Protein AF-A0ABD2XHM1-F1 (afdb_monomer)

InterPro domains:
  IPR006600 HTH CenpB-type DNA-binding domain [PF03221] (50-113)
  IPR006600 HTH CenpB-type DNA-binding domain [PS51253] (37-115)
  IPR006600 HTH CenpB-type DNA-binding domain [SM00674] (43-115)
  IPR009057 Homedomain-like superfamily [SSF46689] (40-109)
  IPR050863 Centromere and Transposable Element-Derived Protein [PTHR19303] (5-126)

Organism: NCBI:txid54128

Solvent-accessible surface area (backbone atoms only — not comparable to full-atom values): 8788 Å² total; per-residue (Å²): 134,83,86,73,85,78,84,76,53,71,67,58,53,50,52,52,54,53,51,35,62,75,66,74,50,53,77,66,58,48,21,66,77,69,69,51,70,78,80,74,77,74,90,46,60,66,57,59,36,51,52,55,42,48,53,52,49,52,52,41,48,74,71,70,48,87,79,51,73,66,57,53,33,50,49,34,44,51,51,33,54,53,50,32,71,76,62,73,43,74,78,32,76,74,64,65,62,37,70,72,48,51,53,50,52,28,63,74,69,67,58,76,83,80,79,72,88,84,69,93,62,81,84,49,70,68,58,54,52,54,48,54,53,61,54,50,68,77,72,76,124

Foldseek 3Di:
DDPDDDDDDPVRVVVLVVVCVVVVHDPVVSCVVVVPDDPDPDPFCLVVLLVVLVVLVVVCVVVVHDADLVNSQVSSLVVLVVCCVVPVDPRSVPDHSDPVVSVVSCVVNVPDDPPPPPPPDDPDVVNVVVVVVVSVVVVPD

Mean predicted aligned error: 16.0 Å

pLDDT: mean 71.89, std 16.34, range [31.94, 94.44]

Secondary structure (DSSP, 8-state):
---------HHHHHHHHHHHHHTT--HHHHHHHTT---------THHHHHHHHHHHHHHHHHTT----HHHHHHHHHHHHHHHHHHH--GGGTT----HHHHHHHHHHTT------TT------HHHHHHHHHHHHHTT--

Structure (mmCIF, N/CA/C/O backbone):
data_AF-A0ABD2XHM1-F1
#
_entry.id   AF-A0ABD2XHM1-F1
#
loop_
_atom_site.group_PDB
_atom_site.id
_atom_site.type_symbol
_atom_site.label_atom_id
_atom_site.label_alt_id
_atom_site.label_comp_id
_atom_site.label_asym_id
_atom_site.label_entity_id
_atom_site.label_seq_id
_atom_site.pdbx_PDB_ins_code
_atom_site.Cartn_x
_atom_site.Cartn_y
_atom_site.Cartn_z
_atom_site.occupancy
_atom_site.B_iso_or_equiv
_atom_site.auth_seq_id
_atom_site.auth_comp_id
_atom_site.auth_asym_id
_atom_site.auth_atom_id
_atom_site.pdbx_PDB_model_num
ATOM 1 N N . MET A 1 1 ? 29.833 12.502 -14.345 1.00 31.94 1 MET A N 1
ATOM 2 C CA . MET A 1 1 ? 28.859 12.660 -15.452 1.00 31.94 1 MET A CA 1
ATOM 3 C C . MET A 1 1 ? 27.700 11.693 -15.230 1.00 31.94 1 MET A C 1
ATOM 5 O O . MET A 1 1 ? 27.944 10.509 -15.052 1.00 31.94 1 MET A O 1
ATOM 9 N N . SER A 1 2 ? 26.462 12.190 -15.140 1.00 33.16 2 SER A N 1
ATOM 10 C CA . SER A 1 2 ? 25.275 11.382 -14.808 1.00 33.16 2 SER A CA 1
ATOM 11 C C . SER A 1 2 ? 24.819 10.556 -16.016 1.00 33.16 2 SER A C 1
ATOM 13 O O . SER A 1 2 ? 24.445 11.127 -17.042 1.00 33.16 2 SER A O 1
ATOM 15 N N . GLN A 1 3 ? 24.851 9.222 -15.918 1.00 39.78 3 GLN A N 1
ATOM 16 C CA . GLN A 1 3 ? 24.296 8.349 -16.955 1.00 39.78 3 GLN A CA 1
ATOM 17 C C . GLN A 1 3 ? 22.762 8.449 -16.941 1.00 39.78 3 GLN A C 1
ATOM 19 O O . GLN A 1 3 ? 22.078 7.818 -16.135 1.00 39.78 3 GLN A O 1
ATOM 24 N N . LYS A 1 4 ? 22.201 9.275 -17.833 1.00 44.59 4 LYS A N 1
ATOM 25 C CA . LYS A 1 4 ? 20.752 9.331 -18.063 1.00 44.59 4 LYS A CA 1
ATOM 26 C C . LYS A 1 4 ? 20.307 8.047 -18.769 1.00 44.59 4 LYS A C 1
ATOM 28 O O . LYS A 1 4 ? 20.813 7.704 -19.833 1.00 44.59 4 LYS A O 1
ATOM 33 N N . SER A 1 5 ? 19.337 7.351 -18.180 1.00 51.22 5 SER A N 1
ATOM 34 C CA . SER A 1 5 ? 18.717 6.147 -18.749 1.00 51.22 5 SER A CA 1
ATOM 35 C C . SER A 1 5 ? 18.047 6.479 -20.091 1.00 51.22 5 SER A C 1
ATOM 37 O O . SER A 1 5 ? 16.995 7.116 -20.098 1.00 51.22 5 SER A O 1
ATOM 39 N N . LYS A 1 6 ? 18.622 6.044 -21.221 1.00 67.81 6 LYS A N 1
ATOM 40 C CA . LYS A 1 6 ? 17.966 6.133 -22.538 1.00 67.81 6 LYS A CA 1
ATOM 41 C C . LYS A 1 6 ? 16.819 5.119 -22.624 1.00 67.81 6 LYS A C 1
ATOM 43 O O . LYS A 1 6 ? 16.964 3.968 -22.215 1.00 67.81 6 LYS A O 1
ATOM 48 N N . ARG A 1 7 ? 15.662 5.550 -23.136 1.00 59.31 7 ARG A N 1
ATOM 49 C CA . ARG A 1 7 ? 14.513 4.677 -23.419 1.00 59.31 7 ARG A CA 1
ATOM 50 C C . ARG A 1 7 ? 14.694 4.089 -24.819 1.00 59.31 7 ARG A C 1
ATOM 52 O O . ARG A 1 7 ? 14.544 4.814 -25.791 1.00 59.31 7 ARG A O 1
ATOM 59 N N . LEU A 1 8 ? 15.020 2.800 -24.896 1.00 70.44 8 LEU A N 1
ATOM 60 C CA . LEU A 1 8 ? 15.130 2.060 -26.160 1.00 70.44 8 LEU A CA 1
ATOM 61 C C . LEU A 1 8 ? 13.750 1.896 -26.814 1.00 70.44 8 LEU A C 1
ATOM 63 O O . LEU A 1 8 ? 12.759 1.645 -26.107 1.00 70.44 8 LEU A O 1
ATOM 67 N N . SER A 1 9 ? 13.691 2.035 -28.140 1.00 77.94 9 SER A N 1
ATOM 68 C CA . SER A 1 9 ? 12.474 1.797 -28.917 1.00 77.94 9 SER A CA 1
ATOM 69 C C . SER A 1 9 ? 12.113 0.305 -28.921 1.00 77.94 9 SER A C 1
ATOM 71 O O . SER A 1 9 ? 12.895 -0.543 -28.488 1.00 77.94 9 SER A O 1
ATOM 73 N N . LEU A 1 10 ? 10.896 -0.040 -29.352 1.00 69.00 10 LEU A N 1
ATOM 74 C CA . LEU A 1 10 ? 10.503 -1.451 -29.476 1.00 69.00 10 LEU A CA 1
ATOM 75 C C . LEU A 1 10 ? 11.367 -2.183 -30.507 1.00 69.00 10 LEU A C 1
ATOM 77 O O . LEU A 1 10 ? 11.760 -3.315 -30.252 1.00 69.00 10 LEU A O 1
ATOM 81 N N . VAL A 1 11 ? 11.717 -1.509 -31.604 1.00 73.81 11 VAL A N 1
ATOM 82 C CA . VAL A 1 11 ? 12.589 -2.049 -32.654 1.00 73.81 11 VAL A CA 1
ATOM 83 C C . VAL A 1 11 ? 13.975 -2.361 -32.088 1.00 73.81 11 VAL A C 1
ATOM 85 O O . VAL A 1 11 ? 14.463 -3.474 -32.258 1.00 73.81 11 VAL A O 1
ATOM 88 N N . ASP A 1 12 ? 14.549 -1.444 -31.302 1.00 74.12 12 ASP A N 1
ATOM 89 C CA . ASP A 1 12 ? 15.861 -1.656 -30.672 1.00 74.12 12 ASP A CA 1
ATOM 90 C C . ASP A 1 12 ? 15.839 -2.829 -29.682 1.00 74.12 12 ASP A C 1
ATOM 92 O O . ASP A 1 12 ? 16.790 -3.601 -29.587 1.00 74.12 12 ASP A O 1
ATOM 96 N N . LYS A 1 13 ? 14.740 -2.991 -28.933 1.00 76.75 13 LYS A N 1
ATOM 97 C CA . LYS A 1 13 ? 14.581 -4.110 -27.992 1.00 76.75 13 LYS A CA 1
ATOM 98 C C . LYS A 1 13 ? 14.470 -5.450 -28.714 1.00 76.75 13 LYS A C 1
ATOM 100 O O . LYS A 1 13 ? 15.045 -6.423 -28.236 1.00 76.75 13 LYS A O 1
ATOM 105 N N . VAL A 1 14 ? 13.732 -5.501 -29.823 1.00 75.81 14 VAL A N 1
ATOM 106 C CA . VAL A 1 14 ? 13.569 -6.716 -30.635 1.00 75.81 14 VAL A CA 1
ATOM 107 C C . VAL A 1 14 ? 14.896 -7.104 -31.283 1.00 75.81 14 VAL A C 1
ATOM 109 O O . VAL A 1 14 ? 15.285 -8.262 -31.183 1.00 75.81 14 VAL A O 1
ATOM 112 N N . ALA A 1 15 ? 15.638 -6.142 -31.840 1.00 76.88 15 ALA A N 1
ATOM 113 C CA . ALA A 1 15 ? 16.956 -6.384 -32.429 1.00 76.88 15 ALA A CA 1
ATOM 114 C C . ALA A 1 15 ? 17.946 -6.983 -31.415 1.00 76.88 15 ALA A C 1
ATOM 116 O O . ALA A 1 15 ? 18.584 -7.994 -31.701 1.00 76.88 15 ALA A O 1
ATOM 117 N N . ILE A 1 16 ? 18.000 -6.434 -30.194 1.00 71.25 16 ILE A N 1
ATOM 118 C CA . ILE A 1 16 ? 18.840 -6.986 -29.120 1.00 71.25 16 ILE A CA 1
ATOM 119 C C . ILE A 1 16 ? 18.425 -8.426 -28.798 1.00 71.25 16 ILE A C 1
ATOM 121 O O . ILE A 1 16 ? 19.283 -9.293 -28.707 1.00 71.25 16 ILE A O 1
ATOM 125 N N . ILE A 1 17 ? 17.127 -8.713 -28.647 1.00 71.38 17 ILE A N 1
ATOM 126 C CA . ILE A 1 17 ? 16.650 -10.077 -28.353 1.00 71.38 17 ILE A CA 1
ATOM 127 C C . ILE A 1 17 ? 17.069 -11.056 -29.458 1.00 71.38 17 ILE A C 1
ATOM 129 O O . ILE A 1 17 ? 17.540 -12.149 -29.146 1.00 71.38 17 ILE A O 1
ATOM 133 N N . GLN A 1 18 ? 16.959 -10.647 -30.723 1.00 74.56 18 GLN A N 1
ATOM 134 C CA . GLN A 1 18 ? 17.356 -11.458 -31.872 1.00 74.56 18 GLN A CA 1
ATOM 135 C C . GLN A 1 18 ? 18.868 -11.751 -31.867 1.00 74.56 18 GLN A C 1
ATOM 137 O O . GLN A 1 18 ? 19.280 -12.894 -32.052 1.00 74.56 18 GLN A O 1
ATOM 142 N N . GLU A 1 19 ? 19.706 -10.749 -31.583 1.00 71.25 19 GLU A N 1
ATOM 143 C CA . GLU A 1 19 ? 21.161 -10.922 -31.471 1.00 71.25 19 GLU A CA 1
ATOM 144 C C . GLU A 1 19 ? 21.558 -11.820 -30.291 1.00 71.25 19 GLU A C 1
ATOM 146 O O . GLU A 1 19 ? 22.478 -12.627 -30.408 1.00 71.25 19 GLU A O 1
ATOM 151 N N . LEU A 1 20 ? 20.849 -11.737 -29.161 1.00 68.25 20 LEU A N 1
ATOM 152 C CA . LEU A 1 20 ? 21.090 -12.615 -28.011 1.00 68.25 20 LEU A CA 1
ATOM 153 C C . LEU A 1 20 ? 20.779 -14.080 -28.316 1.00 68.25 20 LEU A C 1
ATOM 155 O O . LEU A 1 20 ? 21.488 -14.961 -27.829 1.00 68.25 20 LEU A O 1
ATOM 159 N N . GLN A 1 21 ? 19.760 -14.334 -29.140 1.00 70.25 21 GLN A N 1
ATOM 160 C CA . GLN A 1 21 ? 19.427 -15.678 -29.612 1.00 70.25 21 GLN A CA 1
ATOM 161 C C . GLN A 1 21 ? 20.476 -16.222 -30.592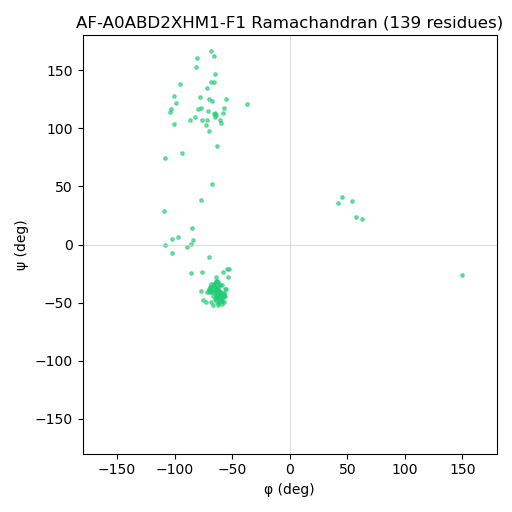 1.00 70.25 21 GLN A C 1
ATOM 163 O O . GLN A 1 21 ? 20.815 -17.398 -30.508 1.00 70.25 21 GLN A O 1
ATOM 168 N N . ILE A 1 22 ? 21.032 -15.378 -31.470 1.00 65.69 22 ILE A N 1
ATOM 169 C CA . ILE A 1 22 ? 22.074 -15.770 -32.439 1.00 65.69 22 ILE A CA 1
ATOM 170 C C . ILE A 1 22 ? 23.400 -16.106 -31.744 1.00 65.69 22 ILE A C 1
ATOM 172 O O . ILE A 1 22 ? 24.077 -17.056 -32.126 1.00 65.69 22 ILE A O 1
ATOM 176 N N . VAL A 1 23 ? 23.779 -15.340 -30.720 1.00 65.69 23 VAL A N 1
ATOM 177 C CA . VAL A 1 23 ? 25.078 -15.485 -30.037 1.00 65.69 23 VAL A CA 1
ATOM 178 C C . VAL A 1 23 ? 25.008 -16.492 -28.872 1.00 65.69 23 VAL A C 1
ATOM 180 O O . VAL A 1 23 ? 26.021 -16.755 -28.233 1.00 65.69 23 VAL A O 1
ATOM 183 N N . ASN A 1 24 ? 23.831 -17.072 -28.585 1.00 68.00 24 ASN A N 1
ATOM 184 C CA . ASN A 1 24 ? 23.567 -17.921 -27.410 1.00 68.00 24 ASN A CA 1
ATOM 185 C C . ASN A 1 24 ? 24.132 -17.310 -26.109 1.00 68.00 24 ASN A C 1
ATOM 187 O O . ASN A 1 24 ? 24.743 -1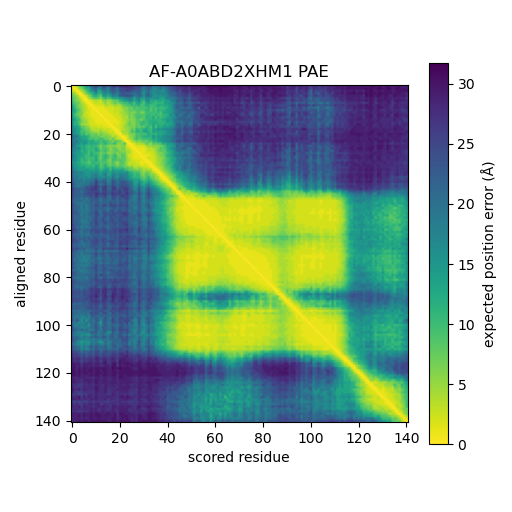7.986 -25.281 1.00 68.00 24 ASN A O 1
ATOM 191 N N . MET A 1 25 ? 23.982 -15.991 -25.975 1.00 68.44 25 MET A N 1
ATOM 192 C CA . MET A 1 25 ? 24.656 -15.195 -24.954 1.00 68.44 25 MET A CA 1
ATOM 193 C C . MET A 1 25 ? 23.745 -14.999 -23.740 1.00 68.44 25 MET A C 1
ATOM 195 O O . MET A 1 25 ? 22.554 -14.702 -23.870 1.00 68.44 25 MET A O 1
ATOM 199 N N . SER A 1 26 ? 24.302 -15.115 -22.535 1.00 69.44 26 SER A N 1
ATOM 200 C CA . SER A 1 26 ? 23.559 -14.889 -21.300 1.00 69.44 26 SER A CA 1
ATOM 201 C C . SER A 1 26 ? 23.107 -13.433 -21.189 1.00 69.44 26 SER A C 1
ATOM 203 O O . SER A 1 26 ? 23.823 -12.492 -21.535 1.00 69.44 26 SER A O 1
ATOM 205 N N . TYR A 1 27 ? 21.942 -13.210 -20.576 1.00 64.06 27 TYR A N 1
ATOM 206 C CA . TYR A 1 27 ? 21.447 -11.868 -20.248 1.00 64.06 27 TYR A CA 1
ATOM 207 C C . TYR A 1 27 ? 22.431 -11.026 -19.416 1.00 64.06 27 TYR A C 1
ATOM 209 O O . TYR A 1 27 ? 22.292 -9.803 -19.363 1.00 64.06 27 TYR A O 1
ATOM 217 N N . ARG A 1 28 ? 23.383 -11.661 -18.716 1.00 62.84 28 ARG A N 1
ATOM 218 C CA . ARG A 1 28 ? 24.444 -10.968 -17.973 1.00 62.84 28 ARG A CA 1
ATOM 219 C C . ARG A 1 28 ? 25.486 -10.369 -18.919 1.00 62.84 28 ARG A C 1
ATOM 221 O O . ARG A 1 28 ? 25.760 -9.179 -18.823 1.00 62.84 28 ARG A O 1
ATOM 228 N N . GLU A 1 29 ? 25.981 -11.173 -19.851 1.00 69.44 29 GLU A N 1
ATOM 229 C CA . GLU A 1 29 ? 26.963 -10.784 -20.871 1.00 69.44 29 GLU A CA 1
ATOM 230 C C . GLU A 1 29 ? 26.369 -9.736 -21.829 1.00 69.44 29 GLU A C 1
ATOM 232 O O . GLU A 1 29 ? 27.016 -8.751 -22.180 1.00 69.44 29 GLU A O 1
ATOM 237 N N . ALA A 1 30 ? 25.075 -9.863 -22.143 1.00 67.38 30 ALA A N 1
ATOM 238 C CA . ALA A 1 30 ? 24.300 -8.853 -22.862 1.00 67.38 30 ALA A CA 1
ATOM 239 C C . ALA A 1 30 ? 24.313 -7.476 -22.180 1.00 67.38 30 ALA A C 1
ATOM 241 O O . ALA A 1 30 ? 24.471 -6.444 -22.833 1.00 67.38 30 ALA A O 1
ATOM 242 N N . GLY A 1 31 ? 24.131 -7.452 -20.857 1.00 68.31 31 GLY A N 1
ATOM 243 C CA . GLY A 1 31 ? 24.098 -6.214 -20.083 1.00 68.31 31 GLY A CA 1
ATOM 244 C C . GLY A 1 31 ? 25.434 -5.471 -20.100 1.00 68.31 31 GLY A C 1
ATOM 245 O O . GLY A 1 31 ? 25.437 -4.241 -20.113 1.00 68.31 31 GLY A O 1
ATOM 246 N N . GLU A 1 32 ? 26.545 -6.207 -20.148 1.00 72.44 32 GLU A N 1
ATOM 247 C CA . GLU A 1 32 ? 27.902 -5.661 -20.253 1.00 72.44 32 GLU A CA 1
ATOM 248 C C . GLU A 1 32 ? 28.191 -5.160 -21.674 1.00 72.44 32 GLU A C 1
ATOM 250 O O . GLU A 1 32 ? 28.605 -4.014 -21.841 1.00 72.44 32 GLU A O 1
ATOM 255 N N . LYS A 1 33 ? 27.873 -5.960 -22.701 1.00 68.56 33 LYS A N 1
ATOM 256 C CA . LYS A 1 33 ? 28.106 -5.615 -24.115 1.00 68.56 33 LYS A CA 1
ATOM 257 C C . LYS A 1 33 ? 27.325 -4.381 -24.571 1.00 68.56 33 LYS A C 1
ATOM 259 O O . LYS A 1 33 ? 27.863 -3.534 -25.276 1.00 68.56 33 LYS A O 1
ATOM 264 N N . PHE A 1 34 ? 26.058 -4.273 -24.172 1.00 70.50 34 PHE A N 1
ATOM 265 C CA . PHE A 1 34 ? 25.159 -3.211 -24.638 1.00 70.50 34 PHE A CA 1
ATOM 266 C C . PHE A 1 34 ? 24.961 -2.081 -23.615 1.00 70.50 34 PHE A C 1
ATOM 268 O O . PHE A 1 34 ? 24.145 -1.185 -23.830 1.00 70.50 34 PHE A O 1
ATOM 275 N N . GLY A 1 35 ? 25.666 -2.116 -22.478 1.00 63.88 35 GLY A N 1
ATOM 276 C CA . GLY A 1 35 ? 25.523 -1.117 -21.413 1.00 63.88 35 GLY A CA 1
ATOM 277 C C . GLY A 1 35 ? 24.124 -1.080 -20.780 1.00 63.88 35 GLY A C 1
ATOM 278 O O . GLY A 1 35 ? 23.725 -0.071 -20.193 1.00 63.88 35 GLY A O 1
ATOM 279 N N . VAL A 1 36 ? 23.354 -2.167 -20.897 1.00 63.97 36 VAL A N 1
ATOM 280 C CA . VAL A 1 36 ? 21.996 -2.284 -20.353 1.00 63.97 36 VAL A CA 1
ATOM 281 C C . VAL A 1 36 ? 22.075 -2.925 -18.970 1.00 63.97 36 VAL A C 1
ATOM 283 O O . VAL A 1 36 ? 21.816 -4.112 -18.777 1.00 63.97 36 VAL A O 1
ATOM 286 N N . ALA A 1 37 ? 22.433 -2.128 -17.965 1.00 60.66 37 ALA A N 1
ATOM 287 C CA . ALA A 1 37 ? 22.393 -2.593 -16.586 1.00 60.66 37 ALA A CA 1
ATOM 288 C C . ALA A 1 37 ? 20.935 -2.832 -16.151 1.00 60.66 37 ALA A C 1
ATOM 290 O O . ALA A 1 37 ? 20.104 -1.916 -16.167 1.00 60.66 37 ALA A O 1
ATOM 291 N N . LYS A 1 38 ? 20.611 -4.052 -15.694 1.00 58.31 38 LYS A N 1
ATOM 292 C CA . LYS A 1 38 ? 19.353 -4.296 -14.971 1.00 58.31 38 LYS A CA 1
ATOM 293 C C . LYS A 1 38 ? 19.328 -3.366 -13.757 1.00 58.31 38 LYS A C 1
ATOM 295 O O . LYS A 1 38 ? 20.163 -3.495 -12.861 1.00 58.31 38 LYS A O 1
ATOM 300 N N . LYS A 1 39 ? 18.356 -2.448 -13.692 1.00 53.84 39 LYS A N 1
ATOM 301 C CA . LYS A 1 39 ? 18.070 -1.712 -12.454 1.00 53.84 39 LYS A CA 1
ATOM 302 C C . LYS A 1 39 ? 17.704 -2.738 -11.388 1.00 53.84 39 LYS A C 1
ATOM 304 O O . LYS A 1 39 ? 16.606 -3.289 -11.401 1.00 53.84 39 LYS A O 1
ATOM 309 N N . LYS A 1 40 ? 18.632 -3.006 -10.471 1.00 47.41 40 LYS A N 1
ATOM 310 C CA . LYS A 1 40 ? 18.319 -3.744 -9.252 1.00 47.41 40 LYS A CA 1
ATOM 311 C C . LYS A 1 40 ? 17.351 -2.869 -8.466 1.00 47.41 40 LYS A C 1
ATOM 313 O O . LYS A 1 40 ? 17.721 -1.779 -8.030 1.00 47.41 40 LYS A O 1
ATOM 318 N N . PHE A 1 41 ? 16.109 -3.318 -8.313 1.00 44.00 41 PHE A N 1
ATOM 319 C CA . PHE A 1 41 ? 15.242 -2.751 -7.291 1.00 44.00 41 PHE A CA 1
ATOM 320 C C . PHE A 1 41 ? 15.973 -2.950 -5.965 1.00 44.00 41 PHE A C 1
ATOM 322 O O . PHE A 1 41 ? 16.226 -4.085 -5.559 1.00 44.00 41 PHE A O 1
ATOM 329 N N . LYS A 1 42 ? 16.399 -1.855 -5.325 1.00 48.38 42 LYS A N 1
ATOM 330 C CA . LYS A 1 42 ? 16.870 -1.933 -3.943 1.00 48.38 42 LYS A CA 1
ATOM 331 C C . LYS A 1 42 ? 15.725 -2.574 -3.159 1.00 48.38 42 LYS A C 1
ATOM 333 O O . LYS A 1 42 ? 14.603 -2.082 -3.256 1.00 48.38 42 LYS A O 1
ATOM 338 N N . LYS A 1 43 ? 15.986 -3.674 -2.444 1.00 50.19 43 LYS A N 1
ATOM 339 C CA . LYS A 1 43 ? 15.048 -4.230 -1.460 1.00 50.19 43 LYS A CA 1
ATOM 340 C C . LYS A 1 43 ? 14.889 -3.177 -0.359 1.00 50.19 43 LYS A C 1
ATOM 342 O O . LYS A 1 43 ? 15.665 -3.133 0.585 1.00 50.19 43 LYS A O 1
ATOM 347 N N . THR A 1 44 ? 14.001 -2.218 -0.571 1.00 57.53 44 THR A N 1
ATOM 348 C CA . THR A 1 44 ? 13.605 -1.213 0.413 1.00 57.53 44 THR A CA 1
ATOM 349 C C . THR A 1 44 ? 12.571 -1.829 1.349 1.00 57.53 44 THR A C 1
ATOM 351 O O . THR A 1 44 ? 11.828 -2.715 0.930 1.00 57.53 44 THR A O 1
ATOM 354 N N . GLY A 1 45 ? 12.479 -1.335 2.591 1.00 62.09 45 GLY A N 1
ATOM 355 C CA . GLY A 1 45 ? 11.461 -1.767 3.565 1.00 62.09 45 GLY A CA 1
ATOM 356 C C . GLY A 1 45 ? 10.021 -1.694 3.034 1.00 62.09 45 GLY A C 1
ATOM 357 O O . GLY A 1 45 ? 9.159 -2.451 3.464 1.00 62.09 45 GLY A O 1
ATOM 358 N N . GLY A 1 46 ? 9.784 -0.883 1.996 1.00 68.75 46 GLY A N 1
ATOM 359 C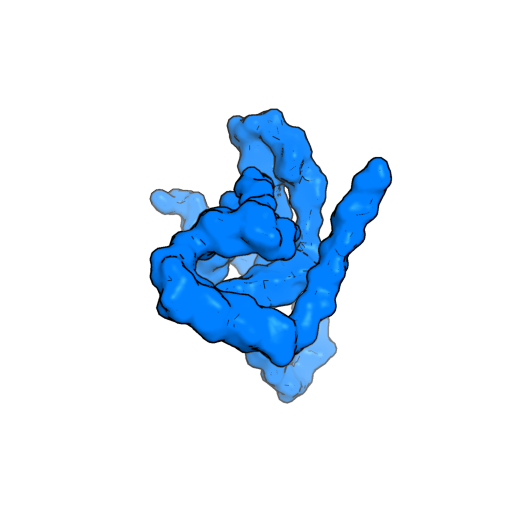 CA . GLY A 1 46 ? 8.526 -0.863 1.252 1.00 68.75 46 GLY A CA 1
ATOM 360 C C . GLY A 1 46 ? 8.114 -2.201 0.623 1.00 68.75 46 GLY A C 1
ATOM 361 O O . GLY A 1 46 ? 6.927 -2.385 0.407 1.00 68.75 46 GLY A O 1
ATOM 362 N N . VAL A 1 47 ? 9.035 -3.138 0.347 1.00 79.88 47 VAL A N 1
ATOM 363 C CA . VAL A 1 47 ? 8.676 -4.495 -0.121 1.00 79.88 47 VAL A CA 1
ATOM 364 C C . VAL A 1 47 ? 8.028 -5.304 1.004 1.00 79.88 47 VAL A C 1
ATOM 366 O O . VAL A 1 47 ? 7.044 -5.991 0.761 1.00 79.88 47 VAL A O 1
ATOM 369 N N . THR A 1 48 ? 8.541 -5.191 2.231 1.00 85.38 48 THR A N 1
ATOM 370 C CA . THR A 1 48 ? 7.971 -5.864 3.406 1.00 85.38 48 THR A CA 1
ATOM 371 C C . THR A 1 48 ? 6.574 -5.333 3.710 1.00 85.38 48 THR A C 1
ATOM 373 O O . THR A 1 48 ? 5.641 -6.117 3.859 1.00 85.38 48 THR A O 1
ATOM 376 N N . ILE A 1 49 ? 6.410 -4.004 3.708 1.00 89.00 49 ILE A N 1
ATOM 377 C CA . ILE A 1 49 ? 5.103 -3.363 3.915 1.00 89.00 49 ILE A CA 1
ATOM 378 C C . ILE A 1 49 ? 4.108 -3.794 2.830 1.00 89.00 49 ILE A C 1
ATOM 380 O O . ILE A 1 49 ? 2.953 -4.078 3.136 1.00 89.00 49 ILE A O 1
ATOM 384 N N . ASP A 1 50 ? 4.546 -3.884 1.570 1.00 91.31 50 ASP A N 1
ATOM 385 C CA . ASP A 1 50 ? 3.704 -4.323 0.453 1.00 91.31 50 ASP A CA 1
ATOM 386 C C . ASP A 1 50 ? 3.144 -5.734 0.661 1.00 91.31 50 ASP A C 1
ATOM 388 O O . ASP A 1 50 ? 1.938 -5.937 0.536 1.00 91.31 50 ASP A O 1
ATOM 392 N N . SER A 1 51 ? 4.005 -6.687 1.025 1.00 90.62 51 SER A N 1
ATOM 393 C CA . SER A 1 51 ? 3.607 -8.077 1.257 1.00 90.62 51 SER A CA 1
ATOM 394 C C . SER A 1 51 ? 2.650 -8.215 2.440 1.00 90.62 51 SER A C 1
ATOM 396 O O . SER A 1 51 ? 1.598 -8.831 2.293 1.00 90.62 51 SER A O 1
ATOM 398 N N . LEU A 1 52 ? 2.969 -7.600 3.584 1.00 91.56 52 LEU A N 1
ATOM 399 C CA . LEU A 1 52 ? 2.123 -7.662 4.783 1.00 91.56 52 LEU A CA 1
ATOM 400 C C . LEU A 1 52 ? 0.761 -6.995 4.554 1.00 91.56 52 LEU A C 1
ATOM 402 O O . LEU A 1 52 ? -0.272 -7.522 4.963 1.00 91.56 52 LEU A O 1
ATOM 406 N N . THR A 1 53 ? 0.737 -5.864 3.839 1.00 94.06 53 THR A N 1
ATOM 407 C CA . THR A 1 53 ? -0.529 -5.204 3.489 1.00 94.06 53 THR A CA 1
ATOM 408 C C . THR A 1 53 ? -1.374 -6.088 2.574 1.00 94.06 53 THR A C 1
ATOM 410 O O . THR A 1 53 ? -2.593 -6.145 2.723 1.00 94.06 53 THR A O 1
ATOM 413 N N . TYR A 1 54 ? -0.753 -6.797 1.628 1.00 94.44 54 TYR A N 1
ATOM 414 C CA . TYR A 1 54 ? -1.479 -7.703 0.743 1.00 94.44 54 TYR A CA 1
ATOM 415 C C . TYR A 1 54 ? -2.036 -8.922 1.478 1.00 94.44 54 TYR A C 1
ATOM 417 O O . TYR A 1 54 ? -3.182 -9.302 1.250 1.00 94.44 54 TYR A O 1
ATOM 425 N N . GLU A 1 55 ? -1.268 -9.504 2.394 1.00 92.75 55 GLU A N 1
ATOM 426 C CA . GLU A 1 55 ? -1.733 -10.620 3.213 1.00 92.75 55 GLU A CA 1
ATOM 427 C C . GLU A 1 55 ? -2.956 -10.230 4.051 1.00 92.75 55 GLU A C 1
ATOM 429 O O . GLU A 1 55 ? -3.984 -10.910 4.010 1.00 92.75 55 GLU A O 1
ATOM 434 N N . TRP A 1 56 ? -2.885 -9.084 4.730 1.00 93.94 56 TRP A N 1
ATOM 435 C CA . TRP A 1 56 ? -4.020 -8.516 5.452 1.00 93.94 56 TRP A CA 1
ATOM 436 C C . TRP A 1 56 ? -5.234 -8.295 4.537 1.00 93.94 56 TRP A C 1
ATOM 438 O O . TRP A 1 56 ? -6.354 -8.671 4.890 1.00 93.94 56 TRP A O 1
ATOM 448 N N . PHE A 1 57 ? -5.021 -7.746 3.337 1.00 92.56 57 PHE A N 1
ATOM 449 C CA . PHE A 1 57 ? -6.087 -7.539 2.357 1.00 92.56 57 PHE A CA 1
ATOM 450 C C . PHE A 1 57 ? -6.756 -8.863 1.961 1.00 92.56 57 PHE A C 1
ATOM 452 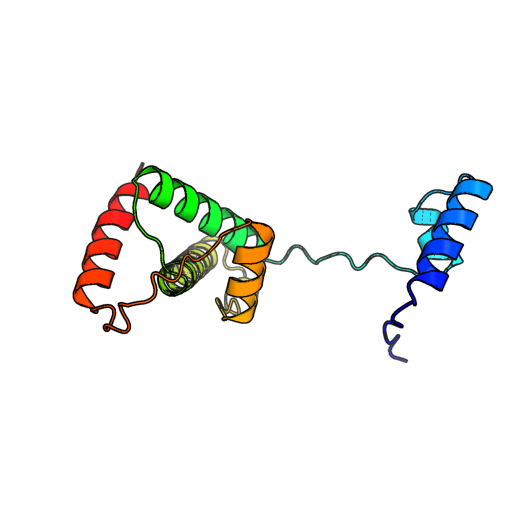O O . PHE A 1 57 ? -7.984 -8.944 1.914 1.00 92.56 57 PHE A O 1
ATOM 459 N N . CYS A 1 58 ? -5.97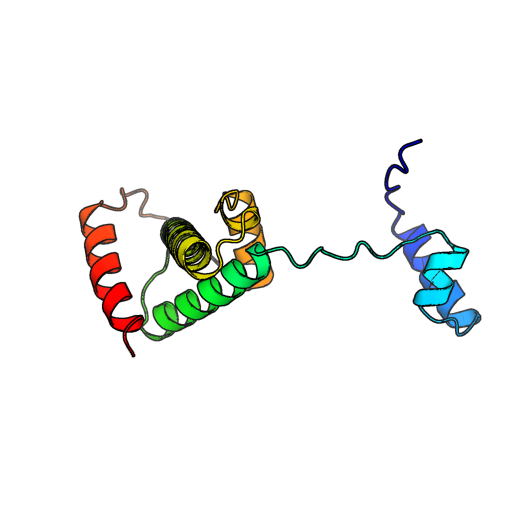1 -9.912 1.705 1.00 91.06 58 CYS A N 1
ATOM 460 C CA . CYS A 1 58 ? -6.488 -11.237 1.372 1.00 91.06 58 CYS A CA 1
ATOM 461 C C . CYS A 1 58 ? -7.347 -11.816 2.499 1.00 91.06 58 CYS A C 1
ATOM 463 O O . CYS A 1 58 ? -8.430 -12.328 2.218 1.00 91.06 58 CYS A O 1
ATOM 465 N N . ARG A 1 59 ? -6.920 -11.681 3.763 1.00 89.12 59 ARG A N 1
ATOM 466 C CA . ARG A 1 59 ? -7.724 -12.112 4.919 1.00 89.12 59 ARG A CA 1
ATOM 467 C C . ARG A 1 59 ? -9.041 -11.345 4.994 1.00 89.12 59 ARG A C 1
ATOM 469 O O . ARG A 1 59 ? -10.100 -11.961 5.045 1.00 89.12 59 ARG A O 1
ATOM 476 N N . ALA A 1 60 ? -9.005 -10.016 4.895 1.00 87.06 60 ALA A N 1
ATOM 477 C CA . ALA A 1 60 ? -10.219 -9.199 4.901 1.00 87.06 60 ALA A CA 1
ATOM 478 C C . ALA A 1 60 ? -11.196 -9.610 3.780 1.00 87.06 60 ALA A C 1
ATOM 480 O O . ALA A 1 60 ? -12.396 -9.761 4.012 1.00 87.06 60 ALA A O 1
ATOM 481 N N . ARG A 1 61 ? -10.688 -9.882 2.571 1.00 87.38 61 ARG A N 1
ATOM 482 C CA . ARG A 1 61 ? -11.509 -10.360 1.446 1.00 87.38 61 ARG A CA 1
ATOM 483 C C . ARG A 1 61 ? -12.056 -11.770 1.657 1.00 87.38 61 ARG A C 1
ATOM 485 O O . ARG A 1 61 ? -13.176 -12.020 1.225 1.00 87.38 61 ARG A O 1
ATOM 492 N N . ALA A 1 62 ? -11.322 -12.658 2.328 1.00 85.94 62 ALA A N 1
ATOM 493 C CA . ALA A 1 62 ? -11.816 -13.984 2.701 1.00 85.94 62 ALA A CA 1
ATOM 494 C C . ALA A 1 62 ? -13.014 -13.904 3.665 1.00 85.94 62 ALA A C 1
ATOM 496 O O . ALA A 1 62 ? -13.929 -14.717 3.578 1.00 85.94 62 ALA A O 1
ATOM 497 N N . HIS A 1 63 ? -13.065 -12.867 4.506 1.00 84.56 63 HIS A N 1
ATOM 498 C CA . HIS A 1 63 ? -14.209 -12.553 5.369 1.00 84.56 63 HIS A CA 1
ATOM 499 C C . HIS A 1 63 ? -15.307 -11.726 4.674 1.00 84.56 63 HIS A C 1
ATOM 501 O O . HIS A 1 63 ? -16.191 -11.195 5.338 1.00 84.56 63 HIS A O 1
ATOM 507 N N . ASN A 1 64 ? -15.277 -11.615 3.339 1.00 82.81 64 ASN A N 1
ATOM 508 C CA . ASN A 1 64 ? -16.216 -10.823 2.533 1.00 82.81 64 ASN A CA 1
ATOM 509 C C . ASN A 1 64 ? -16.266 -9.329 2.895 1.00 82.81 64 ASN A C 1
ATOM 511 O O . ASN A 1 64 ? -17.236 -8.641 2.577 1.00 82.81 64 ASN A O 1
ATOM 515 N N . ILE A 1 65 ? -15.203 -8.797 3.499 1.00 80.25 65 ILE A N 1
ATOM 516 C CA . ILE A 1 65 ? -15.128 -7.383 3.856 1.00 80.25 65 ILE A CA 1
ATOM 517 C C . ILE A 1 65 ? -14.793 -6.567 2.596 1.00 80.25 65 ILE A C 1
ATOM 519 O O . ILE A 1 65 ? -13.810 -6.863 1.897 1.00 80.25 65 ILE A O 1
ATOM 523 N N . PRO A 1 66 ? -15.586 -5.536 2.254 1.00 82.81 66 PRO A N 1
ATOM 524 C CA . PRO A 1 66 ? -15.218 -4.595 1.210 1.00 82.81 66 PRO A CA 1
ATOM 525 C C . PRO A 1 66 ? -14.068 -3.713 1.706 1.00 82.81 66 PRO A C 1
ATOM 527 O O . PRO A 1 66 ? -14.218 -2.922 2.631 1.00 82.81 66 PRO A O 1
ATOM 530 N N . VAL A 1 67 ? -12.900 -3.840 1.075 1.00 85.06 67 VAL A N 1
ATOM 531 C CA . VAL A 1 67 ? -11.718 -3.050 1.435 1.00 85.06 67 VAL A CA 1
ATOM 532 C C . VAL A 1 67 ? -11.516 -1.936 0.412 1.00 85.06 67 VAL A C 1
ATOM 534 O O . VAL A 1 67 ? -11.260 -2.196 -0.766 1.00 85.06 67 VAL A O 1
ATOM 537 N N . SER A 1 68 ? -11.623 -0.689 0.867 1.00 87.75 68 SER A N 1
ATOM 538 C CA . SER A 1 68 ? -11.378 0.496 0.045 1.00 87.75 68 SER A CA 1
ATOM 539 C C . SER A 1 68 ? -9.881 0.806 -0.078 1.00 87.75 68 SER A C 1
ATOM 541 O O . SER A 1 68 ? -9.063 0.397 0.748 1.00 87.75 68 SER A O 1
ATOM 543 N N . GLY A 1 69 ? -9.509 1.582 -1.100 1.00 88.25 69 GLY A N 1
ATOM 544 C CA . GLY A 1 69 ? -8.128 2.044 -1.274 1.00 88.25 69 GLY A CA 1
ATOM 545 C C . GLY A 1 69 ? -7.605 2.855 -0.081 1.00 88.25 69 GLY A C 1
ATOM 546 O O . GLY A 1 69 ? -6.442 2.715 0.291 1.00 88.25 69 GLY A O 1
ATOM 547 N N . VAL A 1 70 ? -8.475 3.642 0.563 1.00 88.12 70 VAL A N 1
ATOM 548 C CA . VAL A 1 70 ? -8.132 4.425 1.762 1.00 88.12 70 VAL A CA 1
ATOM 549 C C . VAL A 1 70 ? -7.769 3.503 2.925 1.00 88.12 70 VAL A C 1
ATOM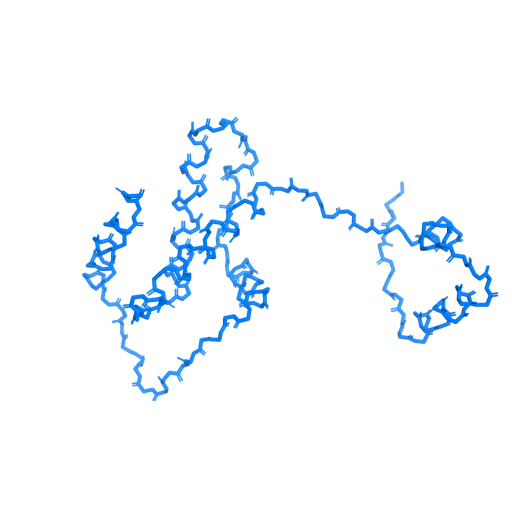 551 O O . VAL A 1 70 ? -6.734 3.711 3.556 1.00 88.12 70 VAL A O 1
ATOM 554 N N . LEU A 1 71 ? -8.542 2.433 3.149 1.00 89.69 71 LEU A N 1
ATOM 555 C CA . LEU A 1 71 ? -8.247 1.441 4.190 1.00 89.69 71 LEU A CA 1
ATOM 556 C C . LEU A 1 71 ? -6.909 0.731 3.941 1.00 89.69 71 LEU A C 1
ATOM 558 O O . LEU A 1 71 ? -6.137 0.524 4.873 1.00 89.69 71 LEU A O 1
AT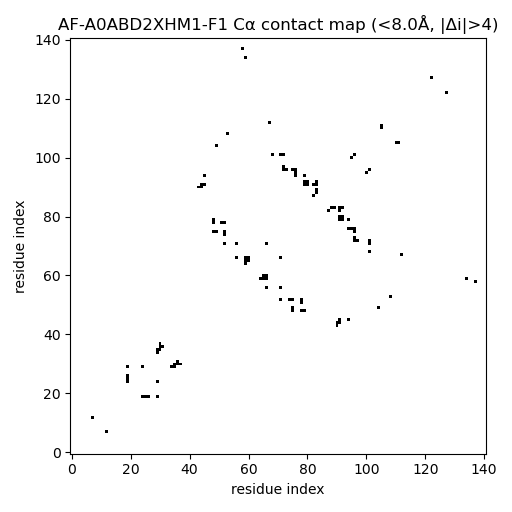OM 562 N N . ILE A 1 72 ? -6.584 0.425 2.681 1.00 91.56 72 ILE A N 1
ATOM 563 C CA . ILE A 1 72 ? -5.276 -0.143 2.313 1.00 91.56 72 ILE A CA 1
ATOM 564 C C . ILE A 1 72 ? -4.142 0.828 2.671 1.00 91.56 72 ILE A C 1
ATOM 566 O O . ILE A 1 72 ? -3.115 0.415 3.208 1.00 91.56 72 ILE A O 1
ATOM 570 N N . GLN A 1 73 ? -4.311 2.124 2.396 1.00 91.62 73 GLN A N 1
ATOM 571 C CA . GLN A 1 73 ? -3.304 3.137 2.728 1.00 91.62 73 GLN A CA 1
ATOM 572 C C . GLN A 1 73 ? -3.157 3.355 4.237 1.00 91.62 73 GLN A C 1
ATOM 574 O O . GLN A 1 73 ? -2.049 3.612 4.709 1.00 91.62 73 GLN A O 1
ATOM 579 N N . GLU A 1 74 ? -4.249 3.294 5.000 1.00 90.56 74 GLU A N 1
ATOM 580 C CA . GLU A 1 74 ? -4.203 3.318 6.464 1.00 90.56 74 GLU A CA 1
ATOM 581 C C . GLU A 1 74 ? -3.446 2.107 7.003 1.00 90.56 74 GLU A C 1
ATOM 583 O O . GLU A 1 74 ? -2.451 2.291 7.704 1.00 90.56 74 GLU A O 1
ATOM 588 N N . LYS A 1 75 ? -3.809 0.890 6.581 1.00 92.12 75 LYS A N 1
ATOM 589 C CA . LYS A 1 75 ? -3.142 -0.321 7.064 1.00 92.12 75 LYS A CA 1
ATOM 590 C C . LYS A 1 75 ? -1.657 -0.355 6.715 1.00 92.12 75 LYS A C 1
ATOM 592 O O . LYS A 1 75 ? -0.834 -0.708 7.555 1.00 92.12 75 LYS A O 1
ATOM 597 N N . ALA A 1 76 ? -1.284 0.073 5.511 1.00 91.62 76 ALA A N 1
ATOM 598 C CA . ALA A 1 76 ? 0.120 0.150 5.118 1.00 91.62 76 ALA A CA 1
ATOM 599 C C . ALA A 1 76 ? 0.932 1.120 5.997 1.00 91.62 76 ALA A C 1
ATOM 601 O O . ALA A 1 76 ? 2.113 0.878 6.244 1.00 91.62 76 ALA A O 1
ATOM 602 N N . ARG A 1 77 ? 0.318 2.214 6.475 1.00 91.25 77 ARG A N 1
ATOM 603 C CA . ARG A 1 77 ? 0.953 3.148 7.422 1.00 91.25 77 ARG A CA 1
ATOM 604 C C . ARG A 1 77 ? 1.090 2.546 8.815 1.00 91.25 77 ARG A C 1
ATOM 606 O O . ARG A 1 77 ? 2.136 2.730 9.426 1.00 91.25 77 ARG A O 1
ATOM 613 N N . GLU A 1 78 ? 0.077 1.825 9.291 1.00 90.12 78 GLU A N 1
ATOM 614 C CA . GLU A 1 78 ? 0.144 1.098 10.567 1.00 90.12 78 GLU A CA 1
ATOM 615 C C . GLU A 1 78 ? 1.290 0.084 10.560 1.00 90.12 78 GLU A C 1
ATOM 617 O O . GLU A 1 78 ? 2.171 0.155 11.411 1.00 90.12 78 GLU A O 1
ATOM 622 N N . ILE A 1 79 ? 1.350 -0.766 9.530 1.00 89.88 79 ILE A N 1
ATOM 623 C CA . ILE A 1 79 ? 2.411 -1.769 9.365 1.00 89.88 79 ILE A CA 1
ATOM 624 C C . ILE A 1 79 ? 3.789 -1.097 9.295 1.00 89.88 79 ILE A C 1
ATOM 626 O O . ILE A 1 79 ? 4.746 -1.567 9.903 1.00 89.88 79 ILE A O 1
ATOM 630 N N . ALA A 1 80 ? 3.917 0.022 8.574 1.00 89.19 80 ALA A N 1
ATOM 631 C CA . ALA A 1 80 ? 5.176 0.762 8.522 1.00 89.19 80 ALA A CA 1
ATOM 632 C C . ALA A 1 80 ? 5.607 1.279 9.906 1.00 89.19 80 ALA A C 1
ATOM 634 O O . ALA A 1 80 ? 6.789 1.209 10.240 1.00 89.19 80 ALA A O 1
ATOM 635 N N . ALA A 1 81 ? 4.660 1.775 10.708 1.00 86.88 81 ALA A N 1
ATOM 636 C CA . ALA A 1 81 ? 4.916 2.265 12.058 1.00 86.88 81 ALA A CA 1
ATOM 637 C C . ALA A 1 81 ? 5.259 1.133 13.042 1.00 86.88 81 ALA A C 1
ATOM 639 O O . ALA A 1 81 ? 6.144 1.308 13.877 1.00 86.88 81 ALA A O 1
ATOM 640 N N . GLU A 1 82 ? 4.594 -0.018 12.941 1.00 86.19 82 GLU A N 1
ATOM 641 C CA . GLU A 1 82 ? 4.895 -1.224 13.726 1.00 86.19 82 GLU A CA 1
ATOM 642 C C . GLU A 1 82 ? 6.308 -1.732 13.419 1.00 86.19 82 GLU A C 1
ATOM 644 O O . GLU A 1 82 ? 7.138 -1.846 14.321 1.00 86.19 82 GLU A O 1
ATOM 649 N N . LEU A 1 83 ? 6.642 -1.889 12.135 1.00 84.00 83 LEU A N 1
ATOM 650 C CA . LEU A 1 83 ? 7.977 -2.317 11.717 1.00 84.00 83 LEU A CA 1
ATOM 651 C C . LEU A 1 83 ? 9.069 -1.322 12.127 1.00 84.00 83 LEU A C 1
ATOM 653 O O . LEU A 1 83 ? 10.169 -1.740 12.491 1.00 84.00 83 LEU A O 1
ATOM 657 N N . LEU A 1 84 ? 8.791 -0.014 12.082 1.00 82.88 84 LEU A N 1
ATOM 658 C CA . LEU A 1 84 ? 9.740 1.010 12.524 1.00 82.88 84 LEU A CA 1
ATOM 659 C C . LEU A 1 84 ? 10.095 0.849 14.011 1.00 82.88 84 LEU A C 1
ATOM 661 O O . LEU A 1 84 ? 11.268 0.986 14.360 1.00 82.88 84 LEU A O 1
ATOM 665 N N . LYS A 1 85 ? 9.110 0.529 14.864 1.00 78.44 85 LYS A N 1
ATOM 666 C CA . LYS A 1 85 ? 9.327 0.275 16.299 1.00 78.44 85 LYS A CA 1
ATOM 667 C C . LYS A 1 85 ? 10.178 -0.970 16.535 1.00 78.44 85 LYS A C 1
ATOM 669 O O . LYS A 1 85 ? 11.046 -0.947 17.398 1.00 78.44 85 LYS A O 1
ATOM 674 N N . GLU A 1 86 ? 9.941 -2.034 15.774 1.00 73.06 86 GLU A N 1
ATOM 675 C CA . GLU A 1 86 ? 10.623 -3.319 15.967 1.00 73.06 86 GLU A CA 1
ATOM 676 C C . GLU A 1 86 ? 12.054 -3.339 15.424 1.00 73.06 86 GLU A C 1
ATOM 678 O O . GLU A 1 86 ? 12.942 -3.923 16.038 1.00 73.06 86 GLU A O 1
ATOM 683 N N . THR A 1 87 ? 12.296 -2.723 14.263 1.00 67.06 87 THR A N 1
ATOM 684 C CA . THR A 1 87 ? 13.571 -2.890 13.540 1.00 67.06 87 THR A CA 1
ATOM 685 C C . THR A 1 87 ? 14.491 -1.672 13.559 1.00 67.06 87 THR A C 1
ATOM 687 O O . THR A 1 87 ? 15.577 -1.747 12.982 1.00 67.06 87 THR A O 1
ATOM 690 N N . GLN A 1 88 ? 14.094 -0.562 14.203 1.00 58.59 88 GLN A N 1
ATOM 691 C CA . GLN A 1 88 ? 14.861 0.695 14.313 1.00 58.59 88 GLN A CA 1
ATOM 692 C C . GLN A 1 88 ? 15.540 1.091 12.983 1.00 58.59 88 GLN A C 1
ATOM 694 O O . GLN A 1 88 ? 16.672 1.575 12.933 1.00 58.59 88 GLN A O 1
ATOM 699 N N . HIS A 1 89 ? 14.855 0.814 11.868 1.00 62.44 89 HIS A N 1
ATOM 700 C CA . HIS A 1 89 ? 15.398 0.948 10.524 1.00 62.44 89 HIS A CA 1
ATOM 701 C C . HIS A 1 89 ? 14.895 2.258 9.917 1.00 62.44 89 HIS A C 1
ATOM 703 O O . HIS A 1 89 ? 13.758 2.352 9.455 1.00 62.44 89 HIS A O 1
ATOM 709 N N . ASP A 1 90 ? 15.769 3.261 9.873 1.00 60.16 90 ASP A N 1
ATOM 710 C CA . ASP A 1 90 ? 15.460 4.652 9.497 1.00 60.16 90 ASP A CA 1
ATOM 711 C C . ASP A 1 90 ? 14.756 4.786 8.127 1.00 60.16 90 ASP A C 1
ATOM 713 O O . ASP A 1 90 ? 13.907 5.641 7.897 1.00 60.16 90 ASP A O 1
ATOM 717 N N . ARG A 1 91 ? 15.003 3.842 7.207 1.00 64.38 91 ARG A N 1
ATOM 718 C CA . ARG A 1 91 ? 14.384 3.838 5.867 1.00 64.38 91 ARG A CA 1
ATOM 719 C C . ARG A 1 91 ? 12.883 3.522 5.837 1.00 64.38 91 ARG A C 1
ATOM 721 O O . ARG A 1 91 ? 12.286 3.632 4.766 1.00 64.38 91 ARG A O 1
ATOM 728 N N . LEU A 1 92 ? 12.290 3.069 6.942 1.00 67.88 92 LEU A N 1
ATOM 729 C CA . LEU A 1 92 ? 10.844 2.840 7.060 1.00 67.88 92 LEU A CA 1
ATOM 730 C C . LEU A 1 92 ? 10.095 4.116 7.471 1.00 67.88 92 LEU A C 1
ATOM 732 O O . LEU A 1 92 ? 8.923 4.247 7.125 1.00 67.88 92 LEU A O 1
ATOM 736 N N . ALA A 1 93 ? 10.771 5.068 8.127 1.00 68.25 93 ALA A N 1
ATOM 737 C CA . ALA A 1 93 ? 10.165 6.315 8.601 1.00 68.25 93 ALA A CA 1
ATOM 738 C C . ALA A 1 93 ? 9.628 7.182 7.449 1.00 68.25 93 ALA A C 1
ATOM 740 O O . ALA A 1 93 ? 8.587 7.824 7.572 1.00 68.25 93 ALA A O 1
ATOM 741 N N . ASP A 1 94 ? 10.283 7.122 6.288 1.00 78.25 94 ASP A N 1
ATOM 742 C CA . ASP A 1 94 ? 9.881 7.850 5.082 1.00 78.25 94 ASP A CA 1
ATOM 743 C C . ASP A 1 94 ? 8.811 7.132 4.244 1.00 78.25 94 ASP A C 1
ATOM 745 O O . ASP A 1 94 ? 8.463 7.593 3.147 1.00 78.25 94 ASP A O 1
ATOM 749 N N . PHE A 1 95 ? 8.291 5.983 4.693 1.00 85.62 95 PHE A N 1
ATOM 750 C CA . PHE A 1 95 ? 7.280 5.271 3.925 1.00 85.62 95 PHE A CA 1
ATOM 751 C C . PHE A 1 95 ? 5.987 6.084 3.848 1.00 85.62 95 PHE A C 1
ATOM 753 O O . PHE A 1 95 ? 5.247 6.257 4.814 1.00 85.62 95 PHE A O 1
ATOM 760 N N . LYS A 1 96 ? 5.677 6.540 2.635 1.00 83.75 96 LYS A N 1
ATOM 761 C CA . LYS A 1 96 ? 4.411 7.192 2.325 1.00 83.75 96 LYS A CA 1
ATOM 762 C C . LYS A 1 96 ? 3.543 6.201 1.572 1.00 83.75 96 LYS A C 1
ATOM 764 O O . LYS A 1 96 ? 3.837 5.886 0.414 1.00 83.75 96 LYS A O 1
ATOM 769 N N . ALA A 1 97 ? 2.434 5.793 2.192 1.00 90.19 97 ALA A N 1
ATOM 770 C CA . ALA A 1 97 ? 1.320 5.095 1.544 1.00 90.19 97 ALA A CA 1
ATOM 771 C C . ALA A 1 97 ? 0.588 6.030 0.559 1.00 90.19 97 ALA A C 1
ATOM 773 O O . ALA A 1 97 ? -0.614 6.261 0.633 1.00 90.19 97 ALA A O 1
ATOM 774 N N . SER A 1 98 ? 1.348 6.649 -0.339 1.00 90.94 98 SER A N 1
ATOM 775 C CA . SER A 1 98 ? 0.890 7.627 -1.314 1.00 90.94 98 SER A CA 1
ATOM 776 C C . SER A 1 98 ? -0.053 6.987 -2.324 1.00 90.94 98 SER A C 1
ATOM 778 O O . SER A 1 98 ? -0.028 5.774 -2.543 1.00 90.94 98 SER A O 1
ATOM 780 N N . TYR A 1 99 ? -0.820 7.820 -3.023 1.00 89.31 99 TYR A N 1
ATOM 781 C CA . TYR A 1 99 ? -1.663 7.360 -4.123 1.00 89.31 99 TYR A CA 1
ATOM 782 C C . TYR A 1 99 ? -0.865 6.593 -5.195 1.00 89.31 99 TYR A C 1
ATOM 784 O O . TYR A 1 99 ? -1.308 5.565 -5.705 1.00 89.31 99 TYR A O 1
ATOM 792 N N . GLY A 1 100 ? 0.361 7.039 -5.495 1.00 89.94 100 GLY A 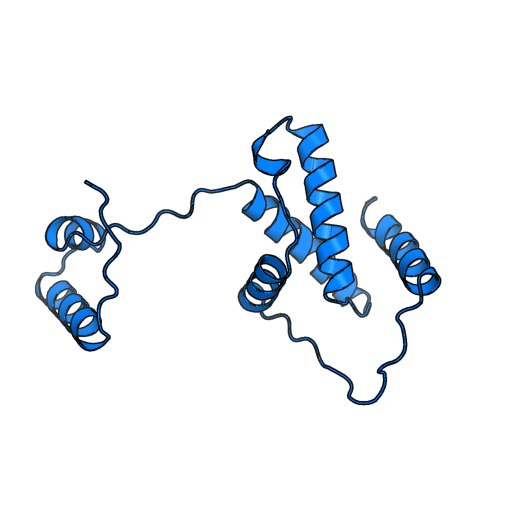N 1
ATOM 793 C CA . GLY A 1 100 ? 1.249 6.354 -6.437 1.00 89.94 100 GLY A CA 1
ATOM 794 C C . GLY A 1 100 ? 1.708 4.975 -5.952 1.00 89.94 100 GLY A C 1
ATOM 795 O O . GLY A 1 100 ? 1.872 4.065 -6.767 1.00 89.94 100 GLY A O 1
ATOM 796 N N . TRP A 1 101 ? 1.895 4.796 -4.641 1.00 93.12 101 TRP A N 1
ATOM 797 C CA . TRP A 1 101 ? 2.149 3.478 -4.059 1.00 93.12 101 TRP A CA 1
ATOM 798 C C . TRP A 1 101 ? 0.902 2.593 -4.151 1.00 93.12 101 TRP A C 1
ATOM 800 O O . TRP A 1 101 ? 1.004 1.502 -4.705 1.00 93.12 101 TRP A O 1
ATOM 810 N N . LEU A 1 102 ? -0.272 3.092 -3.741 1.00 92.31 102 LEU A N 1
ATOM 811 C CA . LEU A 1 102 ? -1.546 2.362 -3.814 1.00 92.31 102 LEU A CA 1
ATOM 812 C C . LEU A 1 102 ? -1.869 1.908 -5.246 1.00 92.31 102 LEU A C 1
ATOM 814 O O . LEU A 1 102 ? -2.271 0.767 -5.472 1.00 92.31 102 LEU A O 1
ATOM 818 N N . THR A 1 103 ? -1.643 2.779 -6.230 1.00 90.25 103 THR A N 1
ATOM 819 C CA . THR A 1 103 ? -1.837 2.461 -7.652 1.00 90.25 103 THR A CA 1
ATOM 820 C C . THR A 1 103 ? -0.958 1.279 -8.064 1.00 90.25 103 THR A C 1
ATOM 822 O O . THR A 1 103 ? -1.433 0.316 -8.660 1.00 90.25 103 THR A O 1
ATOM 825 N N . LYS A 1 104 ? 0.332 1.307 -7.704 1.00 90.56 104 LYS A N 1
ATOM 826 C CA . LYS A 1 104 ? 1.273 0.219 -8.013 1.00 90.56 104 LYS A CA 1
ATOM 827 C C . LYS A 1 104 ? 0.964 -1.062 -7.244 1.00 90.56 104 LYS A C 1
ATOM 829 O O . LYS A 1 104 ? 1.099 -2.133 -7.826 1.00 90.56 104 LYS A O 1
ATOM 834 N N . PHE A 1 105 ? 0.563 -0.953 -5.981 1.00 91.06 105 PHE A N 1
ATOM 835 C CA . PHE A 1 105 ? 0.111 -2.066 -5.148 1.00 91.06 105 PHE A CA 1
ATOM 836 C C . PHE A 1 105 ? -1.068 -2.781 -5.814 1.00 91.06 105 PHE A C 1
ATOM 838 O O . PHE A 1 105 ? -1.016 -3.985 -6.054 1.00 91.06 105 PHE A O 1
ATOM 845 N N . SER A 1 106 ? -2.072 -2.013 -6.236 1.00 90.56 106 SER A N 1
ATOM 846 C CA . SER A 1 106 ? -3.273 -2.543 -6.887 1.00 90.56 106 SER A CA 1
ATOM 847 C C . SER A 1 106 ? -2.946 -3.227 -8.215 1.00 90.56 106 SER A C 1
ATOM 849 O O . SER A 1 106 ? -3.419 -4.330 -8.470 1.00 90.56 106 SER A O 1
ATOM 851 N N . ILE A 1 107 ? -2.073 -2.626 -9.034 1.00 89.19 107 ILE A N 1
ATOM 852 C CA . ILE A 1 107 ? -1.602 -3.231 -10.291 1.00 89.19 107 ILE A CA 1
ATOM 853 C C . ILE A 1 107 ? -0.828 -4.530 -10.026 1.00 89.19 107 ILE A C 1
ATOM 855 O O . ILE A 1 107 ? -1.067 -5.530 -10.700 1.00 89.19 107 ILE A O 1
ATOM 859 N N . ARG A 1 108 ? 0.096 -4.533 -9.055 1.00 91.69 108 ARG A N 1
ATOM 860 C CA . ARG A 1 108 ? 0.938 -5.699 -8.736 1.00 91.69 108 ARG A CA 1
ATOM 861 C C . ARG A 1 108 ? 0.102 -6.893 -8.290 1.00 91.69 108 ARG A C 1
ATOM 863 O O . ARG A 1 108 ? 0.357 -8.008 -8.735 1.00 91.69 108 ARG A O 1
ATOM 870 N N . HIS A 1 109 ? -0.898 -6.634 -7.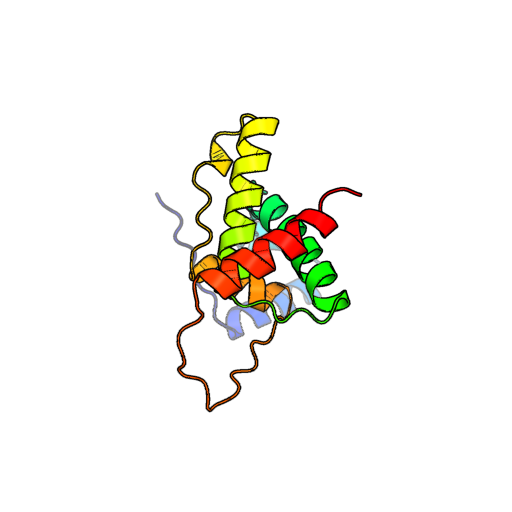456 1.00 91.00 109 HIS A N 1
ATOM 871 C CA . HIS A 1 109 ? -1.745 -7.652 -6.839 1.00 91.00 109 HIS A CA 1
ATOM 872 C C . HIS A 1 109 ? -3.065 -7.884 -7.578 1.00 91.00 109 HIS A C 1
ATOM 874 O O . HIS A 1 109 ? -3.911 -8.641 -7.109 1.00 91.00 109 HIS A O 1
ATOM 880 N N . LYS A 1 110 ? -3.241 -7.252 -8.748 1.00 90.06 110 LYS A N 1
ATOM 881 C CA . LYS A 1 110 ? -4.436 -7.357 -9.602 1.00 90.06 110 LYS A CA 1
ATOM 882 C C . LYS A 1 110 ? -5.736 -7.039 -8.853 1.00 90.06 110 LYS A C 1
ATOM 884 O O . LYS A 1 110 ? -6.773 -7.658 -9.084 1.00 90.06 110 LYS A O 1
ATOM 889 N N . ILE A 1 111 ? -5.680 -6.061 -7.954 1.00 87.69 111 ILE A N 1
ATOM 890 C CA . ILE A 1 111 ? -6.837 -5.598 -7.192 1.00 87.69 111 ILE A CA 1
ATOM 891 C C . ILE A 1 111 ? -7.648 -4.667 -8.088 1.00 87.69 111 ILE A C 1
ATOM 893 O O . ILE A 1 111 ? -7.172 -3.608 -8.498 1.00 87.69 111 ILE A O 1
ATOM 897 N N . ALA A 1 112 ? -8.879 -5.074 -8.390 1.00 79.25 112 ALA A N 1
ATOM 898 C CA . ALA A 1 112 ? -9.837 -4.258 -9.117 1.00 79.25 112 ALA A CA 1
ATOM 899 C C . ALA A 1 112 ? -10.801 -3.589 -8.134 1.00 79.25 112 ALA A C 1
ATOM 901 O O . ALA A 1 112 ? -11.522 -4.268 -7.400 1.00 79.25 112 ALA A O 1
ATOM 902 N N . TYR A 1 113 ? -10.848 -2.259 -8.154 1.00 68.19 113 TYR A N 1
ATOM 903 C CA . TYR A 1 113 ? -11.894 -1.504 -7.476 1.00 68.19 113 TYR A CA 1
ATOM 904 C C . TYR A 1 113 ? -13.116 -1.480 -8.391 1.00 68.19 113 TYR A C 1
ATOM 906 O O . TYR A 1 113 ? -13.094 -0.847 -9.446 1.00 68.19 113 TYR A O 1
ATOM 914 N N . LYS A 1 114 ? -14.180 -2.194 -8.017 1.00 62.03 114 LYS A N 1
ATOM 915 C CA . LYS A 1 114 ? -15.476 -1.989 -8.663 1.00 62.03 114 LYS A CA 1
ATOM 916 C C . LYS A 1 114 ? -16.049 -0.695 -8.100 1.00 62.03 114 LYS A C 1
ATOM 918 O O . LYS A 1 114 ? -16.446 -0.662 -6.941 1.00 62.03 114 LYS A O 1
ATOM 923 N N . ILE A 1 115 ? -16.064 0.362 -8.905 1.00 49.91 115 ILE A N 1
ATOM 924 C CA . ILE A 1 115 ? -16.906 1.518 -8.604 1.00 49.91 115 ILE A CA 1
ATOM 925 C C . ILE A 1 115 ? -18.338 1.065 -8.870 1.00 49.91 115 ILE A C 1
ATOM 927 O O . ILE A 1 115 ? -18.721 0.860 -10.021 1.00 49.91 115 ILE A O 1
ATOM 931 N N . ILE A 1 116 ? -19.109 0.848 -7.808 1.00 47.47 116 ILE A N 1
ATOM 932 C CA . ILE A 1 116 ? -20.560 0.739 -7.929 1.00 47.47 116 ILE A CA 1
ATOM 933 C C . ILE A 1 116 ? -21.028 2.170 -8.206 1.00 47.47 116 ILE A C 1
ATOM 935 O O . ILE A 1 116 ? -20.972 3.035 -7.336 1.00 47.47 116 ILE A O 1
ATOM 939 N N . SER A 1 117 ? -21.345 2.462 -9.466 1.00 37.75 117 SER A N 1
ATOM 940 C CA . SER A 1 117 ? -21.812 3.787 -9.875 1.00 37.75 117 SER A CA 1
ATOM 941 C C . SER A 1 117 ? -23.150 4.062 -9.175 1.00 37.75 117 SER A C 1
ATOM 943 O O . SER A 1 117 ? -24.118 3.355 -9.439 1.00 37.75 117 SER A O 1
ATOM 945 N N . GLY A 1 118 ? -23.186 5.016 -8.237 1.00 43.91 118 GLY A N 1
ATOM 946 C CA . GLY A 1 118 ? -24.405 5.389 -7.502 1.00 43.91 118 GLY A CA 1
ATOM 947 C C . GLY A 1 118 ? -24.190 5.899 -6.073 1.00 43.91 118 GLY A C 1
ATOM 948 O O . GLY A 1 118 ? -24.971 6.720 -5.608 1.00 43.91 118 GLY A O 1
ATOM 949 N N . GLU A 1 119 ? -23.109 5.508 -5.395 1.00 45.00 119 GLU A N 1
ATOM 950 C CA . GLU A 1 119 ? -22.824 5.950 -4.021 1.00 45.00 119 GLU A CA 1
ATOM 951 C C . GLU A 1 119 ? -21.643 6.926 -4.000 1.00 45.00 119 GLU A C 1
ATOM 953 O O . GLU A 1 119 ? -20.534 6.610 -3.582 1.00 45.00 119 GLU A O 1
ATOM 958 N N . ALA A 1 120 ? -21.882 8.162 -4.437 1.00 45.56 120 ALA A N 1
ATOM 959 C CA . ALA A 1 120 ? -21.030 9.297 -4.070 1.00 45.56 120 ALA A CA 1
ATOM 960 C C . ALA A 1 120 ? -21.343 9.770 -2.633 1.00 45.56 120 ALA A C 1
ATOM 962 O O . ALA A 1 120 ? -21.401 10.967 -2.363 1.00 45.56 120 ALA A O 1
ATOM 963 N N . ALA A 1 121 ? -21.612 8.833 -1.721 1.00 46.94 121 ALA A N 1
ATOM 964 C CA . ALA A 1 121 ? -21.972 9.122 -0.344 1.00 46.94 121 ALA A CA 1
ATOM 965 C C . ALA A 1 121 ? -20.747 8.917 0.545 1.00 46.94 121 ALA A C 1
ATOM 967 O O . ALA A 1 121 ? -20.068 7.894 0.480 1.00 46.94 121 ALA A O 1
ATOM 968 N N . SER A 1 122 ? -20.453 9.945 1.332 1.00 53.59 122 SER A N 1
ATOM 969 C CA . SER A 1 122 ? -19.398 10.001 2.334 1.00 53.59 122 SER A CA 1
ATOM 970 C C . SER A 1 122 ? -19.214 8.670 3.063 1.00 53.59 122 SER A C 1
ATOM 972 O O . SER A 1 122 ? -20.135 8.192 3.725 1.00 53.59 122 SER A O 1
ATOM 974 N N . VAL A 1 123 ? -18.011 8.101 2.992 1.00 49.00 123 VAL A N 1
ATOM 975 C CA . VAL A 1 123 ? -17.622 7.049 3.932 1.00 49.00 123 VAL A CA 1
ATOM 976 C C . VAL A 1 123 ? -17.583 7.699 5.314 1.00 49.00 123 VAL A C 1
ATOM 978 O O . VAL A 1 123 ? -16.742 8.561 5.568 1.00 49.00 123 VAL A O 1
ATOM 981 N N . ASP A 1 124 ? -18.538 7.336 6.165 1.00 52.81 124 ASP A N 1
ATOM 982 C CA . ASP A 1 124 ? -18.645 7.837 7.530 1.00 52.81 124 ASP A CA 1
ATOM 983 C C . ASP A 1 124 ? -17.451 7.368 8.380 1.00 52.81 124 ASP A C 1
ATOM 985 O O . ASP A 1 124 ? -16.996 6.223 8.279 1.00 52.81 124 ASP A O 1
ATOM 989 N N . GLN A 1 125 ? -16.939 8.255 9.235 1.00 56.50 125 GLN A N 1
ATOM 990 C CA . GLN A 1 125 ? -15.794 7.957 10.096 1.00 56.50 125 GLN A CA 1
ATOM 991 C C . GLN A 1 125 ? -16.130 6.849 11.108 1.00 56.50 125 GLN A C 1
ATOM 993 O O . GLN A 1 125 ? -15.272 6.019 11.398 1.00 56.50 125 GLN A O 1
ATOM 998 N N . GLY A 1 126 ? -17.388 6.756 11.555 1.00 59.84 126 GLY A N 1
ATOM 999 C CA . GLY A 1 126 ? -17.866 5.673 12.416 1.00 59.84 126 GLY A CA 1
ATOM 1000 C C . GLY A 1 126 ? -17.851 4.311 11.723 1.00 59.84 126 GLY A C 1
ATOM 1001 O O . GLY A 1 126 ? -17.488 3.309 12.335 1.00 59.84 126 GLY A O 1
ATOM 1002 N N . THR A 1 127 ? -18.130 4.273 10.418 1.00 59.06 127 THR A N 1
ATOM 1003 C CA . THR A 1 127 ? -17.969 3.057 9.608 1.00 59.06 127 THR A CA 1
ATOM 1004 C C . THR A 1 127 ? -16.496 2.640 9.553 1.00 59.06 127 THR A C 1
ATOM 1006 O O . THR A 1 127 ? -16.180 1.478 9.795 1.00 59.06 127 THR A O 1
ATOM 1009 N N . ILE A 1 128 ? -15.572 3.580 9.311 1.00 58.19 128 ILE A N 1
ATOM 1010 C CA . ILE A 1 128 ? -14.119 3.314 9.325 1.00 58.19 128 ILE A CA 1
ATOM 1011 C C . ILE A 1 128 ? -13.671 2.770 10.687 1.00 58.19 128 ILE A C 1
ATOM 1013 O O . ILE A 1 128 ? -12.915 1.798 10.741 1.00 58.19 128 ILE A O 1
ATOM 1017 N N . ASP A 1 129 ? -14.152 3.357 11.779 1.00 65.25 129 ASP A N 1
ATOM 1018 C CA . ASP A 1 129 ? -13.785 2.948 13.133 1.00 65.25 129 ASP A CA 1
ATOM 1019 C C . ASP A 1 129 ? -14.352 1.563 13.484 1.00 65.25 129 ASP A C 1
ATOM 1021 O O . ASP A 1 129 ? -13.652 0.743 14.080 1.00 65.25 129 ASP A O 1
ATOM 1025 N N . GLN A 1 130 ? -15.561 1.238 13.020 1.00 63.91 130 GLN A N 1
ATOM 1026 C CA . GLN A 1 130 ? -16.147 -0.095 13.161 1.00 63.91 130 GLN A CA 1
ATOM 1027 C C . GLN A 1 130 ? -15.345 -1.158 12.396 1.00 63.91 130 GLN A C 1
ATOM 1029 O O . GLN A 1 130 ? -15.062 -2.230 12.937 1.00 63.91 130 GLN A O 1
ATOM 1034 N N . TRP A 1 131 ? -14.894 -0.858 11.172 1.00 63.84 131 TRP A N 1
ATOM 1035 C CA . TRP A 1 131 ? -14.005 -1.761 10.435 1.00 63.84 131 TRP A CA 1
ATOM 1036 C C . TRP A 1 131 ? -12.650 -1.911 11.130 1.00 63.84 131 TRP A C 1
ATOM 1038 O O . TRP A 1 131 ? -12.126 -3.018 11.185 1.00 63.84 131 TRP A O 1
ATOM 1048 N N . LYS A 1 132 ? -12.090 -0.846 11.716 1.00 64.25 132 LYS A N 1
ATOM 1049 C CA . LYS A 1 132 ? -10.836 -0.921 12.487 1.00 64.25 132 LYS A CA 1
ATOM 1050 C C . LYS A 1 132 ? -10.943 -1.862 13.689 1.00 64.25 132 LYS A C 1
ATOM 1052 O O . LYS A 1 132 ? -9.961 -2.532 13.995 1.00 64.25 132 LYS A O 1
ATOM 1057 N N . VAL A 1 133 ? -12.105 -1.946 14.342 1.00 66.69 133 VAL A N 1
ATOM 1058 C CA . VAL A 1 133 ? -12.357 -2.926 15.415 1.00 66.69 133 VAL A CA 1
ATOM 1059 C C . VAL A 1 133 ? -12.363 -4.347 14.852 1.00 66.69 133 VAL A C 1
ATOM 1061 O O . VAL A 1 133 ? -11.571 -5.170 15.296 1.00 66.69 133 VAL A O 1
ATOM 1064 N N . ILE A 1 134 ? -13.150 -4.599 13.802 1.00 61.78 134 ILE A N 1
ATOM 1065 C CA . ILE A 1 134 ? -13.230 -5.914 13.142 1.00 61.78 134 ILE A CA 1
ATOM 1066 C C . ILE A 1 134 ? -11.844 -6.386 12.668 1.00 61.78 134 ILE A C 1
ATOM 1068 O O . ILE A 1 134 ? -11.500 -7.556 12.773 1.00 61.78 134 ILE A O 1
ATOM 1072 N N . LEU A 1 135 ? -11.014 -5.474 12.160 1.00 58.53 135 LEU A N 1
ATOM 1073 C CA . LEU A 1 135 ? -9.689 -5.793 11.628 1.00 58.53 135 LEU A CA 1
ATOM 1074 C C . LEU A 1 135 ? -8.627 -6.059 12.704 1.00 58.53 135 LEU A C 1
ATOM 1076 O O . LEU A 1 135 ? -7.642 -6.734 12.398 1.00 58.53 135 LEU A O 1
ATOM 1080 N N . LYS A 1 136 ? -8.799 -5.551 13.932 1.00 61.53 136 LYS A N 1
ATOM 1081 C CA . LYS A 1 136 ? -7.902 -5.861 15.058 1.00 61.53 136 LYS A CA 1
ATOM 1082 C C . LYS A 1 136 ? -8.036 -7.319 15.487 1.00 61.53 136 LYS A C 1
ATOM 1084 O O . LYS A 1 136 ? -7.013 -7.957 15.729 1.00 61.53 136 LYS A O 1
ATOM 1089 N N . ASP A 1 137 ? -9.248 -7.864 15.456 1.00 57.00 137 ASP A N 1
ATOM 1090 C CA . ASP A 1 137 ? -9.515 -9.252 15.852 1.00 57.00 137 ASP A CA 1
ATOM 1091 C C . ASP A 1 137 ? -8.814 -10.273 14.936 1.00 57.00 137 ASP A C 1
ATOM 1093 O O . ASP A 1 137 ? -8.392 -11.333 15.387 1.00 57.00 137 ASP A O 1
ATOM 1097 N N . PHE A 1 138 ? -8.570 -9.929 13.667 1.00 52.91 138 PHE A N 1
ATOM 1098 C CA . PHE A 1 138 ? -7.844 -10.785 12.714 1.00 52.91 138 PHE A CA 1
ATOM 1099 C C . PHE A 1 138 ? -6.313 -10.646 12.759 1.00 52.91 138 PHE A C 1
ATOM 1101 O O . PHE A 1 138 ? -5.608 -11.271 11.958 1.00 52.91 138 PHE A O 1
ATOM 1108 N N . SER A 1 139 ? -5.789 -9.792 13.642 1.00 47.31 139 SER A N 1
ATOM 1109 C CA . SER A 1 139 ? -4.347 -9.594 13.840 1.00 47.31 139 SER A CA 1
ATOM 1110 C C . SER A 1 139 ? -3.790 -10.299 15.082 1.00 47.31 139 SER A C 1
ATOM 1112 O O . SER A 1 139 ? -2.576 -10.331 15.252 1.00 47.31 139 SER A O 1
ATOM 1114 N N . SER A 1 140 ? -4.653 -10.874 15.930 1.00 43.84 140 SER A N 1
ATOM 1115 C CA . SER A 1 140 ? -4.292 -11.443 17.240 1.00 43.84 140 SER A CA 1
ATOM 1116 C C . SER A 1 140 ? -4.359 -12.976 17.321 1.00 43.84 140 SER A C 1
ATOM 1118 O O . SER A 1 140 ? -4.589 -13.525 18.396 1.00 43.84 140 SER A O 1
ATOM 1120 N N . THR A 1 141 ? -4.152 -13.701 16.224 1.00 36.41 141 THR A N 1
ATOM 1121 C CA . THR A 1 141 ? -3.980 -15.169 16.242 1.00 36.41 141 THR A CA 1
ATOM 1122 C C . THR A 1 141 ? -2.900 -15.567 15.256 1.00 36.41 141 THR A C 1
ATOM 1124 O O . THR A 1 141 ? -2.069 -16.422 15.629 1.00 36.41 141 THR A O 1
#

Radius of gyration: 21.27 Å; Cα contacts (8 Å, |Δi|>4): 65; chains: 1; bounding box: 53×31×50 Å

Sequence (141 aa):
MSQKSKRLSLVDKVAIIQELQIVNMSYREAGEKFGVAKKKFKKTGGVTIDSLTYEWFCRARAHNIPVSGVLIQEKAREIAAELLKETQHDRLADFKASYGWLTKFSIRHKIAYKIISGEAASVDQGTIDQWKVILKDFSST